Protein AF-A0A1V4JDV5-F1 (afdb_monomer_lite)

Organism: NCBI:txid372326

Secondary structure (DSSP, 8-state):
---TTSSSS--SS-HHHHHHHHHHHTT-GGGEEE-SS-EEES-HHHHHHHHHHHHHHHHHHHHHHHHHHHHHHHHHHHHHHHT--

Foldseek 3Di:
DLDPQPPPHHPDPDPQVVVVVSCVVVVQPVQWDDDPPDIDGNDVVVVVVSVVVVVVVVVVVVVVVCVVVVVVVVVVVVVVVVVPD

Radius of gyration: 19.79 Å; chains: 1; bounding box: 59×26×44 Å

InterPro domains:
  IPR001609 Myosin head, motor domain-like [PS51456] (1-55)
  IPR027417 P-loop containing nucleoside triphosphate hydrolase [SSF52540] (6-70)

pLDDT: mean 84.08, std 14.32, range [46.97, 96.69]

Structure (mmCIF, N/CA/C/O backbone):
data_AF-A0A1V4JDV5-F1
#
_entry.id   AF-A0A1V4JDV5-F1
#
loop_
_atom_site.group_PDB
_atom_site.id
_atom_site.type_symbol
_atom_site.label_atom_id
_atom_site.label_alt_id
_atom_site.label_comp_id
_atom_site.label_asym_id
_atom_site.label_entity_id
_atom_site.label_seq_id
_atom_site.pdbx_PDB_ins_code
_atom_site.Cartn_x
_atom_site.Cartn_y
_atom_site.Cartn_z
_atom_site.occupancy
_atom_site.B_iso_or_equiv
_atom_site.auth_seq_id
_atom_site.auth_comp_id
_atom_site.auth_asym_id
_atom_site.auth_atom_id
_atom_site.pdbx_PDB_model_num
ATOM 1 N N . MET A 1 1 ? -0.053 1.627 -11.689 1.00 60.06 1 MET A N 1
ATOM 2 C CA . MET A 1 1 ? 0.804 1.651 -10.485 1.00 60.06 1 MET A CA 1
ATOM 3 C C . MET A 1 1 ? -0.145 1.481 -9.311 1.00 60.06 1 MET A C 1
ATOM 5 O O . MET A 1 1 ? -1.255 1.971 -9.460 1.00 60.06 1 MET A O 1
ATOM 9 N N . ILE A 1 2 ? 0.199 0.749 -8.242 1.00 62.62 2 ILE A N 1
ATOM 10 C CA . ILE A 1 2 ? -0.761 0.514 -7.141 1.00 62.62 2 ILE A CA 1
ATOM 11 C C . ILE A 1 2 ? -1.311 1.869 -6.640 1.00 62.62 2 ILE A C 1
ATOM 13 O O . ILE A 1 2 ? -2.510 2.037 -6.518 1.00 62.62 2 ILE A O 1
ATOM 17 N N . SER A 1 3 ? -0.489 2.908 -6.496 1.00 66.31 3 SER A N 1
ATOM 18 C CA . SER A 1 3 ? -0.985 4.287 -6.384 1.00 66.31 3 SER A CA 1
ATOM 19 C C . SER A 1 3 ? 0.134 5.268 -6.712 1.00 66.31 3 SER A C 1
ATOM 21 O O . SER A 1 3 ? 1.272 5.039 -6.307 1.00 66.31 3 SER A O 1
ATOM 23 N N . GLU A 1 4 ? -0.175 6.343 -7.439 1.00 74.19 4 GLU A N 1
ATOM 24 C CA . GLU A 1 4 ? 0.762 7.453 -7.697 1.00 74.19 4 GLU A CA 1
ATOM 25 C C . GLU A 1 4 ? 1.033 8.279 -6.430 1.00 74.19 4 GLU A C 1
ATOM 27 O O . GLU A 1 4 ? 2.029 8.982 -6.348 1.00 74.19 4 GLU A O 1
ATOM 32 N N . PHE A 1 5 ? 0.166 8.168 -5.419 1.00 77.88 5 PHE A N 1
ATOM 33 C CA . PHE A 1 5 ? 0.234 8.966 -4.191 1.00 77.88 5 PHE A CA 1
ATOM 34 C C . PHE A 1 5 ? 1.110 8.347 -3.100 1.00 77.88 5 PHE A C 1
ATOM 36 O O . PHE A 1 5 ? 1.395 8.994 -2.094 1.00 77.88 5 PHE A O 1
ATOM 43 N N . THR A 1 6 ? 1.480 7.075 -3.248 1.00 85.69 6 THR A N 1
ATOM 44 C CA . THR A 1 6 ? 2.231 6.334 -2.224 1.00 85.69 6 THR A CA 1
ATOM 45 C C . THR A 1 6 ? 3.535 5.751 -2.751 1.00 85.69 6 THR A C 1
ATOM 47 O O . THR A 1 6 ? 4.186 4.993 -2.038 1.00 85.69 6 THR A O 1
ATOM 50 N N . TRP A 1 7 ? 3.895 6.043 -4.003 1.00 85.62 7 TRP A N 1
ATOM 51 C CA . TRP A 1 7 ? 5.099 5.530 -4.643 1.00 85.62 7 TRP A CA 1
ATOM 52 C C . TRP A 1 7 ? 5.853 6.669 -5.340 1.00 85.62 7 TRP A C 1
ATOM 54 O O . TRP A 1 7 ? 5.214 7.464 -6.025 1.00 85.62 7 TRP A O 1
ATOM 64 N N . PRO A 1 8 ? 7.194 6.736 -5.246 1.00 83.75 8 PRO A N 1
ATOM 65 C CA . PRO A 1 8 ? 8.094 5.805 -4.549 1.00 83.75 8 PRO A CA 1
ATOM 66 C C . PRO A 1 8 ? 8.099 5.967 -3.025 1.00 83.75 8 PRO A C 1
ATOM 68 O O . PRO A 1 8 ? 8.329 4.993 -2.318 1.00 83.75 8 PRO A O 1
ATOM 71 N N . ASN A 1 9 ? 7.784 7.164 -2.535 1.00 86.50 9 ASN A N 1
ATOM 72 C CA . ASN A 1 9 ? 7.554 7.475 -1.127 1.00 86.50 9 ASN A CA 1
ATOM 73 C C . ASN A 1 9 ? 6.195 8.183 -1.015 1.00 86.50 9 ASN A C 1
ATOM 75 O O . ASN A 1 9 ? 5.729 8.752 -2.002 1.00 86.50 9 ASN A O 1
ATOM 79 N N . HIS A 1 10 ? 5.551 8.144 0.152 1.00 88.44 10 HIS A N 1
ATOM 80 C CA . HIS A 1 10 ? 4.341 8.934 0.388 1.00 88.44 10 HIS A CA 1
ATOM 81 C C . HIS A 1 10 ? 4.685 10.265 1.063 1.00 88.44 10 HIS A C 1
ATOM 83 O O . HIS A 1 10 ? 5.414 10.286 2.050 1.00 88.44 10 HIS A O 1
ATOM 89 N N . ASP A 1 11 ? 4.070 11.352 0.598 1.00 87.75 11 ASP A N 1
ATOM 90 C CA . ASP A 1 11 ? 4.203 12.691 1.201 1.00 87.75 11 ASP A CA 1
ATOM 91 C C . ASP A 1 11 ? 3.042 13.024 2.158 1.00 87.75 11 ASP A C 1
ATOM 93 O O . ASP A 1 11 ? 2.822 14.170 2.551 1.00 87.75 11 ASP A O 1
ATOM 97 N N . LEU A 1 12 ? 2.239 12.015 2.504 1.00 90.31 12 LEU A N 1
ATOM 98 C CA . LEU A 1 12 ? 1.065 12.188 3.352 1.00 90.31 12 LEU A CA 1
ATOM 99 C C . LEU A 1 12 ? 1.446 12.359 4.833 1.00 90.31 12 LEU A C 1
ATOM 101 O O . LEU A 1 12 ? 2.451 11.796 5.269 1.00 90.31 12 LEU A O 1
ATOM 105 N N . PRO A 1 13 ? 0.614 13.062 5.633 1.00 91.12 13 PRO A N 1
ATOM 106 C CA . PRO A 1 13 ? 0.928 13.394 7.028 1.00 91.12 13 PRO A CA 1
ATOM 107 C C . PRO A 1 13 ? 1.153 12.190 7.949 1.00 91.12 13 PRO A C 1
ATOM 109 O O . PRO A 1 13 ? 1.777 12.328 8.999 1.00 91.12 13 PRO A O 1
ATOM 112 N N . SER A 1 14 ? 0.605 11.023 7.602 1.00 92.88 14 SER A N 1
ATOM 113 C CA . SER A 1 14 ? 0.799 9.791 8.359 1.00 92.88 14 SER A CA 1
ATOM 114 C C . SER A 1 14 ? 0.705 8.555 7.468 1.00 92.88 14 SER A C 1
ATOM 116 O O . SER A 1 14 ? -0.042 8.537 6.485 1.00 92.88 14 SER A O 1
ATOM 118 N N . ASP A 1 15 ? 1.372 7.476 7.881 1.00 92.50 15 ASP A N 1
ATOM 119 C CA . ASP A 1 15 ? 1.278 6.160 7.234 1.00 92.50 15 ASP A CA 1
ATOM 120 C C . ASP A 1 15 ? -0.173 5.669 7.175 1.00 92.50 15 ASP A C 1
ATOM 122 O O . ASP A 1 15 ? -0.611 5.054 6.203 1.00 92.50 15 ASP A O 1
ATOM 126 N N . LYS A 1 16 ? -0.966 5.976 8.211 1.00 93.88 16 LYS A N 1
ATOM 127 C CA . LYS A 1 16 ? -2.383 5.607 8.262 1.00 93.88 16 LYS A CA 1
ATOM 128 C C . LYS A 1 16 ? -3.179 6.304 7.160 1.00 93.88 16 LYS A C 1
ATOM 130 O O . LYS A 1 16 ? -4.069 5.684 6.579 1.00 93.88 16 LYS A O 1
ATOM 135 N N . ASP A 1 17 ? -2.872 7.562 6.866 1.00 92.75 17 ASP A N 1
ATOM 136 C CA . ASP A 1 17 ? -3.535 8.303 5.794 1.00 92.75 17 ASP A CA 1
ATOM 137 C C . ASP A 1 17 ? -3.025 7.878 4.413 1.00 92.75 17 ASP A C 1
ATOM 139 O O . ASP A 1 17 ? -3.829 7.768 3.487 1.00 92.75 17 ASP A O 1
ATOM 143 N N . ALA A 1 18 ? -1.746 7.507 4.294 1.00 93.12 18 ALA A N 1
ATOM 144 C CA . ALA A 1 18 ? -1.208 6.869 3.092 1.00 93.12 18 ALA A CA 1
ATOM 145 C C . ALA A 1 18 ? -1.925 5.558 2.762 1.00 93.12 18 ALA A C 1
ATOM 147 O O . ALA A 1 18 ? -2.391 5.370 1.636 1.00 93.12 18 ALA A O 1
ATOM 148 N N . VAL A 1 19 ? -2.113 4.687 3.756 1.00 93.31 19 VAL A N 1
ATOM 149 C CA . VAL A 1 19 ? -2.852 3.432 3.578 1.00 93.31 19 VAL A CA 1
ATOM 150 C C . VAL A 1 19 ? -4.322 3.696 3.246 1.00 93.31 19 VAL A C 1
ATOM 152 O O . VAL A 1 19 ? -4.858 3.056 2.345 1.00 93.31 19 VAL A O 1
ATOM 155 N N . LYS A 1 20 ? -4.990 4.659 3.898 1.00 93.25 20 LYS A N 1
ATOM 156 C CA . LYS A 1 20 ? -6.365 5.031 3.516 1.00 93.25 20 LYS A CA 1
ATOM 157 C C . LYS A 1 20 ? -6.437 5.474 2.061 1.00 93.25 20 LYS A C 1
ATOM 159 O O . LYS A 1 20 ? -7.330 5.022 1.348 1.00 93.25 20 LYS A O 1
ATOM 164 N N . LYS A 1 21 ? -5.503 6.318 1.613 1.00 91.88 21 LYS A N 1
ATOM 165 C CA . LYS A 1 21 ? -5.488 6.801 0.231 1.00 91.88 21 LYS A CA 1
ATOM 166 C C . LYS A 1 21 ? -5.264 5.659 -0.753 1.00 91.88 21 LYS A C 1
ATOM 168 O O . LYS A 1 21 ? -5.976 5.566 -1.747 1.00 91.88 21 LYS A O 1
ATOM 173 N N . LEU A 1 22 ? -4.353 4.742 -0.425 1.00 92.19 22 LEU A N 1
ATOM 174 C CA . LEU A 1 22 ? -4.113 3.523 -1.191 1.00 92.19 22 LEU A CA 1
ATOM 175 C C . LEU A 1 22 ? -5.398 2.707 -1.377 1.00 92.19 22 LEU A C 1
ATOM 177 O O . LEU A 1 22 ? -5.741 2.348 -2.499 1.00 92.19 22 LEU A O 1
ATOM 181 N N . ILE A 1 23 ? -6.131 2.439 -0.296 1.00 93.19 23 ILE A N 1
ATOM 182 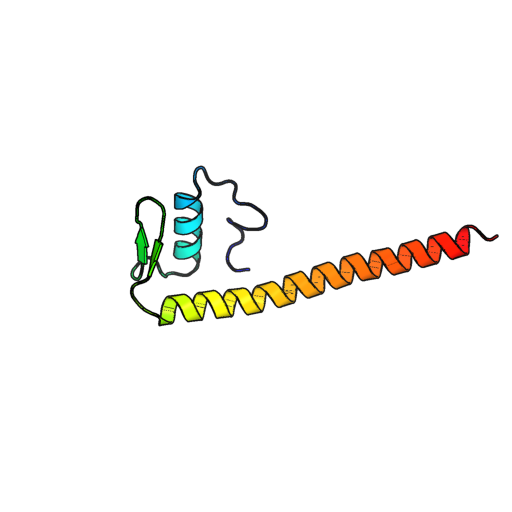C CA . ILE A 1 23 ? -7.383 1.671 -0.343 1.00 93.19 23 ILE A CA 1
ATOM 183 C C . ILE A 1 23 ? -8.483 2.427 -1.103 1.00 93.19 23 ILE A C 1
ATOM 185 O O . ILE A 1 23 ? -9.264 1.807 -1.826 1.00 93.19 23 ILE A O 1
ATOM 189 N N . GLU A 1 24 ? -8.547 3.756 -0.966 1.00 91.69 24 GLU A N 1
ATOM 190 C CA . GLU A 1 24 ? -9.522 4.607 -1.660 1.00 91.69 24 GLU A CA 1
ATOM 191 C C . GLU A 1 24 ? -9.332 4.530 -3.174 1.00 91.69 24 GLU A C 1
ATOM 193 O O . GLU A 1 24 ? -10.299 4.286 -3.893 1.00 91.69 24 GLU A O 1
ATOM 198 N N . CYS A 1 25 ? -8.085 4.622 -3.645 1.00 89.62 25 CYS A N 1
ATOM 199 C CA . CYS A 1 25 ? -7.742 4.517 -5.064 1.00 89.62 25 CYS A CA 1
ATOM 200 C C . CYS A 1 25 ? -8.188 3.194 -5.710 1.00 89.62 25 CYS A C 1
ATOM 202 O O . CYS A 1 25 ? -8.418 3.163 -6.915 1.00 89.62 25 CYS A O 1
ATOM 204 N N . HIS A 1 26 ? -8.333 2.120 -4.928 1.00 89.44 26 HIS A N 1
ATOM 205 C CA . HIS A 1 26 ? -8.772 0.809 -5.422 1.00 89.44 26 HIS A CA 1
ATOM 206 C C . HIS A 1 26 ? -10.240 0.484 -5.120 1.00 89.44 26 HIS A C 1
ATOM 208 O O . HIS A 1 26 ? -10.709 -0.592 -5.483 1.00 89.44 26 HIS A O 1
ATOM 214 N N . GLY A 1 27 ? -10.974 1.373 -4.443 1.00 91.88 27 GLY A N 1
ATOM 215 C CA . GLY A 1 27 ? -12.393 1.171 -4.136 1.00 91.88 27 GLY A CA 1
ATOM 216 C C . GLY A 1 27 ? -12.689 0.146 -3.031 1.00 91.88 27 GLY A C 1
ATOM 217 O O . GLY A 1 27 ? -13.835 -0.276 -2.878 1.00 91.88 27 GLY A O 1
ATOM 218 N N . PHE A 1 28 ? -11.701 -0.238 -2.216 1.00 93.56 28 PHE A N 1
ATOM 219 C CA . PHE A 1 28 ? -11.861 -1.272 -1.178 1.00 93.56 28 PHE A CA 1
ATOM 220 C C . PHE A 1 28 ? -12.259 -0.734 0.207 1.00 93.56 28 PHE A C 1
ATOM 222 O O . PHE A 1 28 ? -12.227 -1.471 1.188 1.00 93.56 28 PHE A O 1
ATOM 229 N N . GLN A 1 29 ? -12.672 0.535 0.317 1.00 93.50 29 GLN A N 1
ATOM 230 C CA . GLN A 1 29 ? -12.999 1.173 1.607 1.00 93.50 29 GLN A CA 1
ATOM 231 C C . GLN A 1 29 ? -14.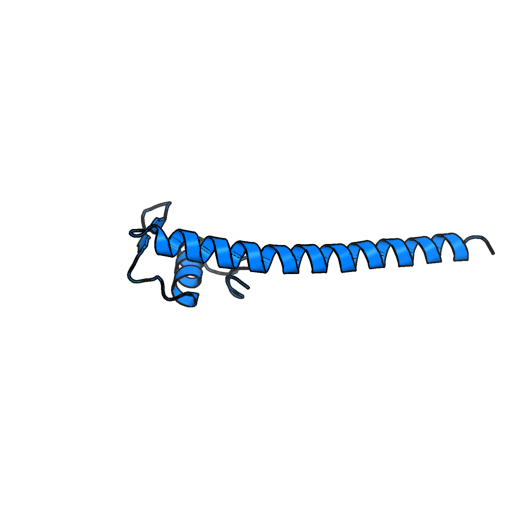088 0.444 2.407 1.00 93.50 29 GLN A C 1
ATOM 233 O O . GLN A 1 29 ? -14.088 0.482 3.632 1.00 93.50 29 GLN A O 1
ATOM 238 N N . HI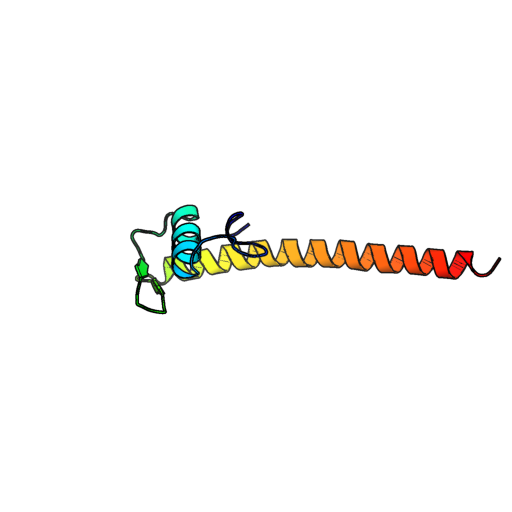S A 1 30 ? -15.005 -0.235 1.720 1.00 94.25 30 HIS A N 1
ATOM 239 C CA . HIS A 1 30 ? -16.110 -0.968 2.336 1.00 94.25 30 HIS A CA 1
ATOM 240 C C . HIS A 1 30 ? -15.691 -2.316 2.953 1.00 94.25 30 HIS A C 1
ATOM 242 O O . HIS A 1 30 ? -16.439 -2.876 3.758 1.00 94.25 30 HIS A O 1
ATOM 248 N N . ASP A 1 31 ? -14.518 -2.839 2.583 1.00 95.50 31 ASP A N 1
ATOM 249 C CA . ASP A 1 31 ? -14.052 -4.178 2.963 1.00 95.50 31 ASP A CA 1
ATOM 250 C C . ASP A 1 31 ? -12.870 -4.159 3.944 1.00 95.50 31 ASP A C 1
ATOM 252 O O . ASP A 1 31 ? -12.271 -5.195 4.245 1.00 95.50 31 ASP A O 1
ATOM 256 N N . VAL A 1 32 ? -12.526 -2.983 4.472 1.00 96.25 32 VAL A N 1
ATOM 257 C CA . VAL A 1 32 ? -11.400 -2.813 5.393 1.00 96.25 32 VAL A CA 1
ATOM 258 C C . VAL A 1 32 ? -11.801 -2.103 6.684 1.00 96.25 32 VAL A C 1
ATOM 260 O O . VAL A 1 32 ? -12.750 -1.325 6.731 1.00 96.25 32 VAL A O 1
ATOM 263 N N . ALA A 1 33 ? -11.037 -2.348 7.745 1.00 96.31 33 ALA A N 1
ATOM 264 C CA . ALA A 1 33 ? -11.109 -1.627 9.008 1.00 96.31 33 ALA A CA 1
ATOM 265 C C . ALA A 1 33 ? -9.708 -1.186 9.453 1.00 96.31 33 ALA A C 1
ATOM 267 O O . ALA A 1 33 ? -8.724 -1.905 9.278 1.00 96.31 33 ALA A O 1
ATOM 268 N N . TYR A 1 34 ? -9.606 -0.005 10.063 1.00 96.12 34 TYR A N 1
ATOM 269 C CA . TYR A 1 34 ? -8.323 0.586 10.448 1.00 96.12 34 TYR A CA 1
ATOM 270 C C . TYR A 1 34 ? -8.108 0.511 11.960 1.00 96.12 34 TYR A C 1
ATOM 272 O O . TYR A 1 34 ? -8.745 1.237 12.725 1.00 96.12 34 TYR A O 1
ATOM 280 N N . GLY A 1 35 ? -7.163 -0.322 12.391 1.00 94.62 35 GLY A N 1
ATOM 281 C CA . GLY A 1 35 ? -6.714 -0.380 13.777 1.00 94.62 35 GLY A CA 1
ATOM 282 C C . GLY A 1 35 ? -5.815 0.797 14.174 1.00 94.62 35 GLY A C 1
ATOM 283 O O . GLY A 1 35 ? -5.722 1.823 13.487 1.00 94.62 35 GLY A O 1
ATOM 284 N N . LYS A 1 36 ? -5.125 0.633 15.310 1.00 92.25 36 LYS A N 1
ATOM 285 C CA . LYS A 1 36 ? -4.110 1.592 15.779 1.00 92.25 36 LYS A CA 1
ATOM 286 C C . LYS A 1 36 ? -2.862 1.566 14.893 1.00 92.25 36 LYS A C 1
ATOM 288 O O . LYS A 1 36 ? -2.432 2.614 14.439 1.00 92.25 36 LYS A O 1
ATOM 293 N N . THR A 1 37 ? -2.333 0.373 14.616 1.00 95.06 37 THR A N 1
ATOM 294 C CA . THR A 1 37 ? -1.067 0.177 13.882 1.00 95.06 37 THR A CA 1
ATOM 295 C C . THR A 1 37 ? -1.192 -0.731 12.658 1.00 95.06 37 THR A C 1
ATOM 297 O O . THR A 1 37 ? -0.211 -0.952 11.956 1.00 95.06 37 THR A O 1
ATOM 300 N N . LYS A 1 38 ? -2.372 -1.312 12.413 1.00 95.62 38 LYS A N 1
ATOM 301 C CA . LYS A 1 38 ? -2.600 -2.301 11.350 1.00 95.62 38 LYS A CA 1
ATOM 302 C C . LYS A 1 38 ? -3.945 -2.073 10.669 1.00 95.62 38 LYS A C 1
ATOM 304 O O . LYS A 1 38 ? -4.890 -1.603 11.304 1.00 95.62 38 LYS A O 1
ATOM 309 N N . ILE A 1 39 ? -4.018 -2.438 9.393 1.00 95.94 39 ILE A N 1
ATOM 310 C CA . ILE A 1 39 ? -5.262 -2.563 8.631 1.00 95.94 39 ILE A CA 1
ATOM 311 C C . ILE A 1 39 ? -5.785 -3.998 8.743 1.00 95.94 39 ILE A C 1
ATOM 313 O O . ILE A 1 39 ? -5.006 -4.949 8.753 1.00 95.94 39 ILE A O 1
ATOM 317 N N . PHE A 1 40 ? -7.100 -4.147 8.835 1.00 96.69 40 PHE A N 1
ATOM 318 C CA . PHE A 1 40 ? -7.796 -5.426 8.828 1.00 96.69 40 PHE A CA 1
ATOM 319 C C . PHE A 1 40 ? -8.634 -5.510 7.558 1.00 96.69 40 PHE A C 1
ATOM 321 O O . PHE A 1 40 ? -9.433 -4.615 7.291 1.00 96.69 40 PHE A O 1
ATOM 328 N N . ILE A 1 41 ? -8.446 -6.571 6.781 1.00 96.69 41 ILE A N 1
ATOM 329 C CA . ILE A 1 41 ? -9.180 -6.819 5.538 1.00 96.69 41 ILE A CA 1
ATOM 330 C C . ILE A 1 41 ? -10.200 -7.917 5.824 1.00 96.69 41 ILE A C 1
ATOM 332 O O . ILE A 1 41 ? -9.844 -8.956 6.384 1.00 96.69 41 ILE A O 1
ATOM 336 N N . ARG A 1 42 ? -11.468 -7.680 5.482 1.00 96.06 42 ARG A N 1
ATOM 337 C CA . ARG A 1 42 ? -12.562 -8.602 5.800 1.00 96.06 42 ARG A CA 1
ATOM 338 C C . ARG A 1 42 ? -12.597 -9.797 4.852 1.00 96.06 42 ARG A C 1
ATOM 340 O O . ARG A 1 42 ? -12.784 -10.913 5.333 1.00 96.06 42 ARG A O 1
ATOM 347 N N . THR A 1 43 ? -12.427 -9.599 3.541 1.00 95.44 43 THR A N 1
ATOM 348 C CA . THR A 1 43 ? -12.461 -10.707 2.573 1.00 95.44 43 THR A CA 1
ATOM 349 C C . THR A 1 43 ? -11.087 -11.022 1.977 1.00 95.44 43 THR A C 1
ATOM 351 O O . THR A 1 43 ? -10.305 -10.117 1.681 1.00 95.44 43 THR A O 1
ATOM 354 N N . PRO A 1 44 ? -10.783 -12.308 1.713 1.00 95.19 44 PRO A N 1
ATOM 355 C CA . PRO A 1 44 ? -9.525 -12.683 1.069 1.00 95.19 44 PRO A CA 1
ATOM 356 C C . PRO A 1 44 ? -9.433 -12.152 -0.367 1.00 95.19 44 PRO A C 1
ATOM 358 O O . PRO A 1 44 ? -8.337 -11.894 -0.856 1.00 95.19 44 PRO A O 1
ATOM 361 N N . ARG A 1 45 ? -10.577 -11.945 -1.038 1.00 94.94 45 ARG A N 1
ATOM 362 C CA . ARG A 1 45 ? -10.651 -11.418 -2.408 1.00 94.94 45 ARG A CA 1
ATOM 363 C C . ARG A 1 45 ? -9.904 -10.091 -2.539 1.00 94.94 45 ARG A C 1
ATOM 365 O O . ARG A 1 45 ? -9.094 -9.958 -3.448 1.00 94.94 45 ARG A O 1
ATOM 372 N N . THR A 1 46 ? -10.137 -9.155 -1.620 1.00 94.12 46 THR A N 1
ATOM 373 C CA . THR A 1 46 ? -9.478 -7.841 -1.613 1.00 94.12 46 THR A CA 1
ATOM 374 C C . THR A 1 46 ? -7.958 -7.972 -1.543 1.00 94.12 46 THR A C 1
ATOM 376 O O . THR A 1 46 ? -7.248 -7.331 -2.316 1.00 94.12 46 THR A O 1
ATOM 379 N N . LEU A 1 47 ? -7.449 -8.854 -0.676 1.00 93.94 47 LEU A N 1
ATOM 380 C CA . LEU A 1 47 ? -6.011 -9.088 -0.546 1.00 93.94 47 LEU A CA 1
ATOM 381 C C . LEU A 1 47 ? -5.413 -9.673 -1.834 1.00 93.94 47 LEU A C 1
ATOM 383 O O . LEU A 1 47 ? -4.419 -9.155 -2.334 1.00 93.94 47 LEU A O 1
ATOM 387 N N . PHE A 1 48 ? -6.045 -10.698 -2.414 1.00 95.69 48 PHE A N 1
ATOM 388 C CA . PHE A 1 48 ? -5.571 -11.295 -3.667 1.00 95.69 48 PHE A CA 1
ATOM 389 C C . PHE A 1 48 ? -5.569 -10.297 -4.826 1.00 95.69 48 PHE A C 1
ATOM 391 O O . PHE A 1 48 ? -4.628 -10.276 -5.617 1.00 95.69 48 PHE A O 1
ATOM 398 N N . THR A 1 49 ? -6.591 -9.444 -4.921 1.00 93.31 49 THR A N 1
ATOM 399 C CA . THR A 1 49 ? -6.635 -8.410 -5.959 1.00 93.31 49 THR A CA 1
ATOM 400 C C . THR A 1 49 ? -5.511 -7.385 -5.789 1.00 93.31 49 THR A C 1
ATOM 402 O O . THR A 1 49 ? -4.892 -7.000 -6.781 1.00 93.31 49 THR A O 1
ATOM 405 N N . LEU A 1 50 ? -5.194 -6.970 -4.557 1.00 92.31 50 LEU A N 1
ATOM 406 C CA . LEU A 1 50 ? -4.064 -6.070 -4.296 1.00 92.31 50 LEU A CA 1
ATOM 407 C C . LEU A 1 50 ? -2.718 -6.711 -4.676 1.00 92.31 50 LEU A C 1
ATOM 409 O O . LEU A 1 50 ? -1.898 -6.055 -5.321 1.00 92.31 50 LEU A O 1
ATOM 413 N N . GLU A 1 51 ? -2.510 -7.990 -4.358 1.00 94.00 51 GLU A N 1
ATOM 414 C CA . GLU A 1 51 ? -1.286 -8.716 -4.734 1.00 94.00 51 GLU A CA 1
ATOM 415 C C . GLU A 1 51 ? -1.138 -8.884 -6.254 1.00 94.00 51 GLU A C 1
ATOM 417 O O . GLU A 1 51 ? -0.042 -8.754 -6.800 1.00 94.00 51 GLU A O 1
ATOM 422 N N . GLU A 1 52 ? -2.234 -9.096 -6.985 1.00 93.31 52 GLU A N 1
ATOM 423 C CA . GLU A 1 52 ? -2.182 -9.168 -8.449 1.00 93.31 52 GLU A CA 1
ATOM 424 C C . GLU A 1 52 ? -1.749 -7.825 -9.071 1.00 93.31 52 GLU A C 1
ATOM 426 O O . GLU A 1 52 ? -0.959 -7.776 -10.021 1.00 93.31 52 GLU A O 1
ATOM 431 N N . LEU A 1 53 ? -2.238 -6.710 -8.520 1.00 90.56 53 LEU A N 1
ATOM 432 C CA . LEU A 1 53 ? -1.824 -5.366 -8.929 1.00 90.56 53 LEU A CA 1
ATOM 433 C C . LEU A 1 53 ? -0.358 -5.096 -8.580 1.00 90.56 53 LEU A C 1
ATOM 435 O O . LEU A 1 53 ? 0.357 -4.462 -9.365 1.00 90.56 53 LEU A O 1
ATOM 439 N N . HIS A 1 54 ? 0.102 -5.616 -7.443 1.00 90.75 54 HIS A N 1
ATOM 440 C CA . HIS A 1 54 ? 1.496 -5.563 -7.034 1.00 90.75 54 HIS A CA 1
ATOM 441 C C . HIS A 1 54 ? 2.410 -6.324 -7.990 1.00 90.75 54 HIS A C 1
ATOM 443 O O . HIS A 1 54 ? 3.362 -5.733 -8.504 1.00 90.75 54 HIS A O 1
ATOM 449 N N . ALA A 1 55 ? 2.073 -7.564 -8.343 1.00 92.75 55 ALA A N 1
ATOM 450 C CA . ALA A 1 55 ? 2.835 -8.354 -9.306 1.00 92.75 55 ALA A CA 1
ATOM 451 C C . ALA A 1 55 ? 2.973 -7.639 -10.665 1.00 92.75 55 ALA A C 1
ATOM 453 O O . ALA A 1 55 ? 4.070 -7.547 -11.222 1.00 92.75 55 ALA A O 1
ATOM 454 N N . LYS A 1 56 ? 1.885 -7.040 -11.172 1.00 90.94 56 LYS A N 1
ATOM 455 C CA . LYS A 1 56 ? 1.900 -6.255 -12.424 1.00 90.94 56 LYS A CA 1
ATOM 456 C C . LYS A 1 56 ? 2.822 -5.036 -12.340 1.00 90.94 56 LYS A C 1
ATOM 458 O O . LYS A 1 56 ? 3.451 -4.663 -13.332 1.00 90.94 56 LYS A O 1
ATOM 463 N N . MET A 1 57 ? 2.883 -4.389 -11.179 1.00 89.00 57 MET A N 1
ATOM 464 C CA . MET A 1 57 ? 3.727 -3.219 -10.950 1.00 89.00 57 MET A CA 1
ATOM 465 C C . MET A 1 57 ? 5.209 -3.598 -10.840 1.00 89.00 57 MET A C 1
ATOM 467 O O . MET A 1 57 ? 6.037 -2.948 -11.479 1.00 89.00 57 MET A O 1
ATOM 471 N N . LEU A 1 58 ? 5.532 -4.684 -10.130 1.00 90.44 58 LEU A N 1
ATOM 472 C CA . LEU A 1 58 ? 6.901 -5.187 -9.983 1.00 90.44 58 LEU A CA 1
ATOM 473 C C . LEU A 1 58 ? 7.562 -5.467 -11.332 1.00 90.44 58 LEU A C 1
ATOM 475 O O . LEU A 1 58 ? 8.698 -5.052 -11.544 1.00 90.44 58 LEU A O 1
ATOM 479 N N . VAL A 1 59 ? 6.842 -6.078 -12.278 1.00 92.44 59 VAL A N 1
ATOM 480 C CA . VAL A 1 59 ? 7.367 -6.321 -13.633 1.00 92.44 59 VAL A CA 1
ATOM 481 C C . VAL A 1 59 ? 7.817 -5.016 -14.295 1.00 92.44 59 VAL A C 1
ATOM 483 O O . VAL A 1 59 ? 8.898 -4.955 -14.875 1.00 92.44 59 VAL A O 1
ATOM 486 N N . ARG A 1 60 ? 7.030 -3.941 -14.174 1.00 88.75 60 ARG A N 1
ATOM 487 C CA . ARG A 1 60 ? 7.380 -2.634 -14.755 1.00 88.75 60 ARG A CA 1
ATOM 488 C C . ARG A 1 60 ? 8.603 -2.017 -14.083 1.00 88.75 60 ARG A C 1
ATOM 490 O O . ARG A 1 60 ? 9.450 -1.473 -14.785 1.00 88.75 60 ARG A O 1
ATOM 497 N N . ILE A 1 61 ? 8.708 -2.117 -12.755 1.00 90.38 61 ILE A N 1
ATOM 498 C CA . ILE A 1 61 ? 9.873 -1.625 -12.004 1.00 90.38 61 ILE A CA 1
ATOM 499 C C . ILE A 1 61 ? 11.130 -2.392 -12.410 1.00 90.38 61 ILE A C 1
ATOM 501 O O . ILE A 1 61 ? 12.148 -1.774 -12.709 1.00 90.38 61 ILE A O 1
ATOM 505 N N . VAL A 1 62 ? 11.060 -3.722 -12.477 1.00 91.88 62 VAL A N 1
ATOM 506 C CA . VAL A 1 62 ? 12.193 -4.559 -12.887 1.00 91.88 62 VAL A CA 1
ATOM 507 C C . VAL A 1 62 ? 12.644 -4.196 -14.300 1.00 91.88 62 VAL A C 1
ATOM 509 O O . VAL A 1 62 ? 13.832 -3.974 -14.510 1.00 91.88 62 VAL A O 1
ATOM 512 N N . LEU A 1 63 ? 11.714 -4.042 -15.248 1.00 90.88 63 LEU A N 1
ATOM 513 C CA . LEU A 1 63 ? 12.044 -3.613 -16.612 1.00 90.88 63 LEU A CA 1
ATOM 514 C C . LEU A 1 63 ? 12.674 -2.213 -16.646 1.00 90.88 63 LEU A C 1
ATOM 516 O O . LEU A 1 63 ? 13.630 -1.982 -17.388 1.00 90.88 63 LEU A O 1
ATOM 520 N N . PHE A 1 64 ? 12.167 -1.278 -15.838 1.00 89.81 64 PHE A N 1
ATOM 521 C CA . PHE A 1 64 ? 12.742 0.060 -15.713 1.00 89.81 64 PHE A CA 1
ATOM 522 C C . PHE A 1 64 ? 14.183 0.004 -15.187 1.00 89.81 64 PHE A C 1
ATOM 524 O O . PHE A 1 64 ? 15.086 0.565 -15.808 1.00 89.81 64 PHE A O 1
ATOM 531 N N . LEU A 1 65 ? 14.420 -0.737 -14.102 1.00 88.94 65 LEU A N 1
ATOM 532 C CA . LEU A 1 65 ? 15.748 -0.913 -13.509 1.00 88.94 65 LEU A CA 1
ATOM 533 C C . LEU A 1 65 ? 16.718 -1.606 -14.469 1.00 88.94 65 LEU A C 1
ATOM 535 O O . LEU A 1 65 ? 17.850 -1.154 -14.625 1.00 88.94 65 LEU A O 1
ATOM 539 N N . GLN A 1 66 ? 16.273 -2.654 -15.167 1.00 85.81 66 GLN A N 1
ATOM 540 C CA . GLN A 1 66 ? 17.066 -3.336 -16.193 1.00 85.81 66 GLN A CA 1
ATOM 541 C C . GLN A 1 66 ? 17.463 -2.387 -17.326 1.00 85.81 66 GLN A C 1
ATOM 543 O O . GLN A 1 66 ? 18.593 -2.452 -17.807 1.00 85.81 66 GLN A O 1
ATOM 548 N N . LYS A 1 67 ? 16.572 -1.477 -17.736 1.00 88.06 67 LYS A N 1
ATOM 549 C CA . LYS A 1 67 ? 16.874 -0.487 -18.775 1.00 88.06 67 LYS A CA 1
ATOM 550 C C . LYS A 1 67 ? 17.896 0.545 -18.302 1.00 88.06 67 LYS A C 1
ATOM 552 O O . LYS A 1 67 ? 18.821 0.838 -19.050 1.00 88.06 67 LYS A O 1
ATOM 557 N N . VAL A 1 68 ? 17.770 1.053 -17.075 1.00 87.38 68 VAL A N 1
ATOM 558 C CA . VAL A 1 68 ? 18.728 2.010 -16.489 1.00 87.38 68 VAL A CA 1
ATOM 559 C C . VAL A 1 68 ? 20.098 1.359 -16.274 1.00 87.38 68 VAL A C 1
ATOM 561 O O . VAL A 1 68 ? 21.118 1.919 -16.671 1.00 87.38 68 VAL A O 1
ATOM 564 N N . CYS A 1 69 ? 20.131 0.148 -15.718 1.00 78.94 69 CYS A N 1
ATOM 565 C CA . CYS A 1 69 ? 21.364 -0.609 -15.505 1.00 78.94 69 CYS A CA 1
ATOM 566 C C . CYS A 1 69 ? 22.025 -1.006 -16.837 1.00 78.94 69 CYS A C 1
ATOM 568 O O . CYS A 1 69 ? 23.220 -0.787 -17.026 1.00 78.94 69 CYS A O 1
ATOM 570 N N . GLY A 1 70 ? 21.245 -1.493 -17.804 1.00 71.56 70 GLY A N 1
ATOM 571 C CA . GLY A 1 70 ? 21.738 -1.824 -19.141 1.00 71.56 70 GLY A CA 1
ATOM 572 C C . GLY A 1 70 ? 22.253 -0.608 -19.920 1.00 71.56 70 GLY A C 1
ATOM 573 O O . GLY A 1 70 ? 23.205 -0.738 -20.691 1.00 71.56 70 GLY A O 1
ATOM 574 N N . LEU A 1 71 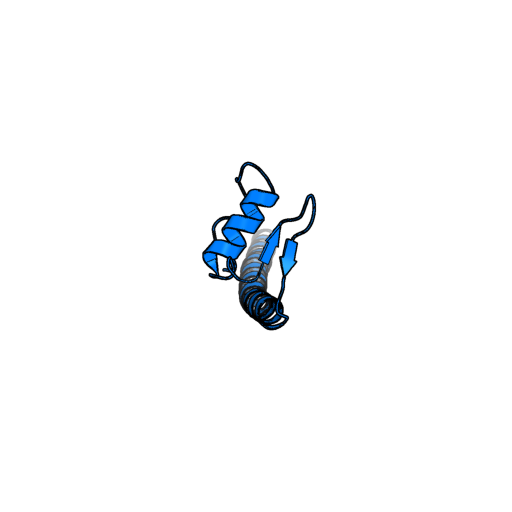? 21.668 0.577 -19.708 1.00 60.06 71 LEU A N 1
ATOM 575 C CA . LEU A 1 71 ? 22.180 1.839 -20.249 1.00 60.06 71 LEU A CA 1
ATOM 576 C C . LEU A 1 71 ? 23.528 2.205 -19.608 1.00 60.06 71 LEU A C 1
ATOM 578 O O . LEU A 1 71 ? 24.468 2.534 -20.327 1.00 60.06 71 LEU A O 1
ATOM 582 N N . CYS A 1 72 ? 23.648 2.069 -18.283 1.00 58.47 72 CYS A N 1
ATOM 583 C CA . CYS A 1 72 ? 24.891 2.310 -17.546 1.00 58.47 72 CYS A CA 1
ATOM 584 C C . CYS A 1 72 ? 26.030 1.397 -18.034 1.00 58.47 72 CYS A C 1
ATOM 586 O O . CYS A 1 72 ? 27.115 1.884 -18.3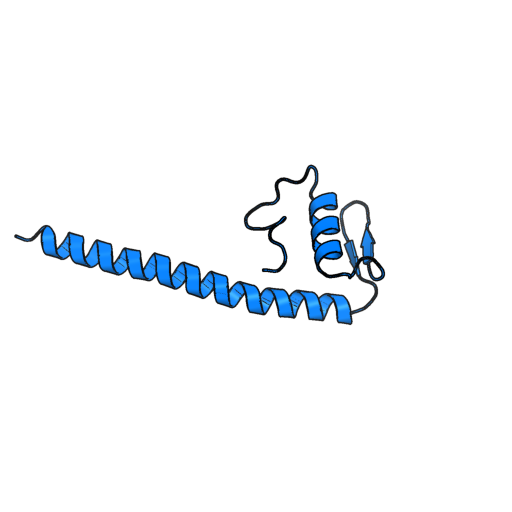41 1.00 58.47 72 CYS A O 1
ATOM 588 N N . CYS A 1 73 ? 25.768 0.099 -18.236 1.00 58.06 73 CYS A N 1
ATOM 589 C CA . CYS A 1 73 ? 26.764 -0.833 -18.777 1.00 58.06 73 CYS A CA 1
ATOM 590 C C . CYS A 1 73 ? 27.206 -0.488 -20.211 1.00 58.06 73 CYS A C 1
ATOM 592 O O . CYS A 1 73 ? 28.383 -0.648 -20.530 1.00 58.06 73 CYS A O 1
ATOM 594 N N . ARG A 1 74 ? 26.309 0.014 -21.077 1.00 60.06 74 ARG A N 1
ATOM 595 C CA . ARG A 1 74 ? 26.706 0.497 -22.416 1.00 60.06 74 ARG A CA 1
ATOM 596 C C . ARG A 1 74 ? 27.532 1.773 -22.340 1.00 60.06 74 ARG A C 1
ATOM 598 O O . ARG A 1 74 ? 28.542 1.859 -23.028 1.00 60.06 74 ARG A O 1
ATOM 605 N N . GLN A 1 75 ? 27.130 2.732 -21.507 1.00 58.25 75 GLN A N 1
ATOM 606 C CA . GLN A 1 75 ? 27.844 3.999 -21.355 1.00 58.25 75 GLN A CA 1
ATOM 607 C C . GLN A 1 75 ? 29.256 3.775 -20.790 1.00 58.25 75 GLN A C 1
ATOM 609 O O . GLN A 1 75 ? 30.219 4.311 -21.328 1.00 58.25 75 GLN A O 1
ATOM 614 N N . MET A 1 76 ? 29.404 2.920 -19.771 1.00 56.84 76 MET A N 1
ATOM 615 C CA . MET A 1 76 ? 30.711 2.532 -19.225 1.00 56.84 76 MET A CA 1
ATOM 616 C C . MET A 1 76 ? 31.555 1.735 -20.222 1.00 56.84 76 MET A C 1
ATOM 618 O O . MET A 1 76 ? 32.753 1.981 -20.313 1.00 56.84 76 MET A O 1
ATOM 622 N N . GLY A 1 77 ? 30.953 0.836 -21.008 1.00 60.19 77 GLY A N 1
ATOM 623 C CA . GLY A 1 77 ? 31.662 0.140 -22.086 1.00 60.19 77 GLY A CA 1
ATOM 624 C C . GLY A 1 77 ? 32.171 1.092 -23.176 1.00 60.19 77 GLY A C 1
ATOM 625 O O . GLY A 1 77 ? 33.265 0.900 -23.696 1.00 60.19 77 GLY A O 1
ATOM 626 N N . GLN A 1 78 ? 31.420 2.152 -23.490 1.00 57.78 78 GLN A N 1
ATOM 627 C CA . GLN A 1 78 ? 31.874 3.186 -24.422 1.00 57.78 78 GLN A CA 1
ATOM 628 C C . GLN A 1 78 ? 32.963 4.082 -23.818 1.00 57.78 78 GLN A C 1
ATOM 630 O O . GLN A 1 78 ? 33.969 4.300 -24.479 1.00 57.78 78 GLN A O 1
ATOM 635 N N . CYS A 1 79 ? 32.842 4.519 -22.559 1.00 52.78 79 CYS A N 1
ATOM 636 C CA . CYS A 1 79 ? 33.908 5.273 -21.884 1.00 52.78 79 CYS A CA 1
ATOM 637 C C . CYS A 1 79 ? 35.206 4.464 -21.717 1.00 52.78 79 CYS A C 1
ATOM 639 O O . CYS A 1 79 ? 36.285 5.041 -21.807 1.00 52.78 79 CYS A O 1
ATOM 641 N N . TRP A 1 80 ? 35.119 3.145 -21.508 1.00 55.59 80 TRP A N 1
ATOM 642 C CA . TRP A 1 80 ? 36.288 2.261 -21.48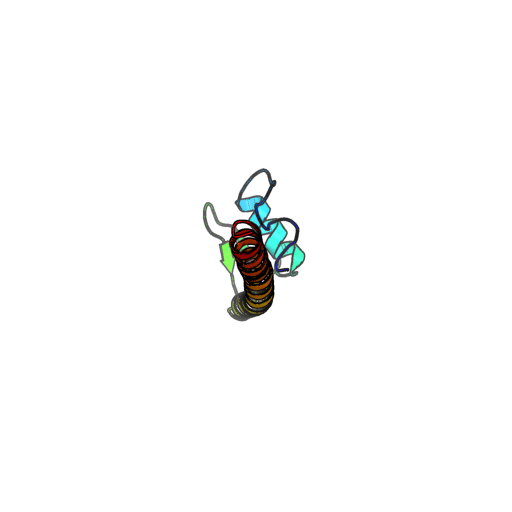2 1.00 55.59 80 TRP A CA 1
ATOM 643 C C . TRP A 1 80 ? 36.997 2.215 -22.842 1.00 55.59 80 TRP A C 1
ATOM 645 O O . TRP A 1 80 ? 38.218 2.325 -22.902 1.00 55.59 80 TRP A O 1
ATOM 655 N N . ASN A 1 81 ? 36.238 2.103 -23.936 1.00 59.12 81 ASN A N 1
ATOM 656 C CA . ASN A 1 81 ? 36.805 2.062 -25.286 1.00 59.12 81 ASN A CA 1
ATOM 657 C C . ASN A 1 81 ? 37.344 3.427 -25.753 1.00 59.12 81 ASN A C 1
ATOM 659 O O . ASN A 1 81 ? 38.324 3.458 -26.484 1.00 59.12 81 ASN A O 1
ATOM 663 N N . SER A 1 82 ? 36.755 4.543 -25.314 1.00 59.22 82 SER A N 1
ATOM 664 C CA . SER A 1 82 ? 37.207 5.900 -25.669 1.00 59.22 82 SER A CA 1
ATOM 665 C C . SER A 1 82 ? 38.393 6.418 -24.843 1.00 59.22 82 SER A C 1
ATOM 667 O O . SER A 1 82 ? 38.945 7.457 -25.179 1.00 59.22 82 SER A O 1
ATOM 669 N N . GLY A 1 83 ? 38.775 5.742 -23.754 1.00 57.06 83 GLY A N 1
ATOM 670 C CA . GLY A 1 83 ? 39.972 6.073 -22.964 1.00 57.06 83 GLY A CA 1
ATOM 671 C C . GLY A 1 83 ? 41.246 5.357 -23.430 1.00 57.06 83 GLY A C 1
ATOM 672 O O . GLY A 1 83 ? 42.274 5.462 -22.767 1.00 57.06 83 GLY A O 1
ATOM 673 N N . HIS A 1 84 ? 41.156 4.593 -24.521 1.00 54.91 84 HIS A N 1
ATOM 674 C CA . HIS A 1 84 ? 42.226 3.760 -25.073 1.00 54.91 84 HIS A CA 1
ATOM 675 C C . HIS A 1 84 ? 42.703 4.231 -26.466 1.00 54.91 84 HIS A C 1
ATOM 677 O O . HIS A 1 84 ? 43.362 3.460 -27.166 1.00 54.91 84 HIS A O 1
ATOM 683 N N . GLU A 1 85 ? 42.385 5.476 -26.844 1.00 46.97 85 GLU A N 1
ATOM 684 C CA . GLU A 1 85 ? 42.932 6.209 -28.003 1.00 46.97 85 GLU A CA 1
ATOM 685 C C . GLU A 1 85 ? 43.777 7.406 -27.548 1.00 46.97 85 GLU A C 1
ATOM 687 O O . GLU A 1 85 ? 43.363 8.094 -26.585 1.00 46.97 85 GLU A O 1
#

Sequence (85 aa):
MISEFTWPNHDLPSDKDAVKKLIECHGFQHDVAYGKTKIFIRTPRTLFTLEELHAKMLVRIVLFLQKVCGLCCRQMGQCWNSGHE